Protein AF-0000000068499042 (afdb_homodimer)

Foldseek 3Di:
DPPPPDDDPPDDDLLNLLCLLVVLVVCCVVVVDCVSVVVSCVVLVVVCVVVVHDSVVSSVVSVVPNDD/DPPCPDDDPPDDDLLNLLCLLVVLVVCCVVVVDCVSVVVSCVVLVVVCVVVVHDSVVSSVVSVVPNDD

Radius of gyration: 14.51 Å; Cα contacts (8 Å, |Δi|>4): 147; chains: 2; bounding box: 32×39×34 Å

pLDDT: mean 86.99, std 14.41, range [35.25, 98.38]

Sequence (136 aa):
MELIEKVSINSLSKRDLLLIIKSLEYTNENTQISDFIDLRNNIVKELCFLTDTKEKDFLDYLEKNSTLMELIEKVSINSLSKRDLLLIIKSLEYTNENTQISDFIDLRNNIVKELCFLTDTKEKDFLDYLEKNSTL

Structure (mmCIF, N/CA/C/O backbone):
data_AF-0000000068499042-model_v1
#
loop_
_entity.id
_entity.type
_entity.pdbx_description
1 polymer 'Uncharacterized protein'
#
loop_
_atom_site.group_PDB
_atom_site.id
_atom_site.type_symbol
_atom_site.label_atom_id
_atom_site.label_alt_id
_atom_site.label_comp_id
_atom_site.label_asym_id
_atom_site.label_entity_id
_atom_site.label_seq_id
_atom_site.pdbx_PDB_ins_code
_atom_site.Cartn_x
_atom_site.Cartn_y
_atom_site.Cartn_z
_atom_site.occupancy
_atom_site.B_iso_or_equiv
_atom_site.auth_seq_id
_atom_site.auth_comp_id
_atom_site.auth_asym_id
_atom_site.auth_atom_id
_atom_site.pdbx_PDB_model_num
ATOM 1 N N . MET A 1 1 ? 5.621 21.641 10.812 1 35.25 1 MET A N 1
ATOM 2 C CA . MET A 1 1 ? 6.461 20.453 10.867 1 35.25 1 MET A CA 1
ATOM 3 C C . MET A 1 1 ? 6.5 19.75 9.516 1 35.25 1 MET A C 1
ATOM 5 O O . MET A 1 1 ? 5.453 19.469 8.914 1 35.25 1 MET A O 1
ATOM 9 N N . GLU A 1 2 ? 7.316 20.094 8.594 1 47.75 2 GLU A N 1
ATOM 10 C CA . GLU A 1 2 ? 7.383 19.75 7.18 1 47.75 2 GLU A CA 1
ATOM 11 C C . GLU A 1 2 ? 7.438 18.234 6.984 1 47.75 2 GLU A C 1
ATOM 13 O O . GLU A 1 2 ? 8.453 17.609 7.281 1 47.75 2 GLU A O 1
ATOM 18 N N . LEU A 1 3 ? 6.453 17.484 7.438 1 57.22 3 LEU A N 1
ATOM 19 C CA . LEU A 1 3 ? 6.535 16.031 7.582 1 57.22 3 LEU A CA 1
ATOM 20 C C . LEU A 1 3 ? 7.027 15.383 6.293 1 57.22 3 LEU A C 1
ATOM 22 O O . LEU A 1 3 ? 8.211 15.07 6.164 1 57.22 3 LEU A O 1
ATOM 26 N N . ILE A 1 4 ? 6.84 14.055 6.113 1 57.84 4 ILE A N 1
ATOM 27 C CA . ILE A 1 4 ? 7.465 13.156 5.148 1 57.84 4 ILE A CA 1
ATOM 28 C C . ILE A 1 4 ? 6.945 13.453 3.746 1 57.84 4 ILE A C 1
ATOM 30 O O . ILE A 1 4 ? 5.734 13.43 3.506 1 57.84 4 ILE A O 1
ATOM 34 N N . GLU A 1 5 ? 7.574 14.375 3.082 1 60.41 5 GLU A N 1
ATOM 35 C CA . GLU A 1 5 ? 7.207 14.586 1.686 1 60.41 5 GLU A CA 1
ATOM 36 C C . GLU A 1 5 ? 7.059 13.258 0.946 1 60.41 5 GLU A C 1
ATOM 38 O O . GLU A 1 5 ? 6.094 13.062 0.205 1 60.41 5 GLU A O 1
ATOM 43 N N . LYS A 1 6 ? 8.117 12.531 1.155 1 65.12 6 LYS A N 1
ATOM 44 C CA . LYS A 1 6 ? 8.094 11.195 0.567 1 65.12 6 LYS A CA 1
ATOM 45 C C . LYS A 1 6 ? 8.266 10.117 1.638 1 65.12 6 LYS A C 1
ATOM 47 O O . LYS A 1 6 ? 9.07 10.273 2.561 1 65.12 6 LYS A O 1
ATOM 52 N N . VAL A 1 7 ? 7.234 9.344 1.508 1 67.94 7 VAL A N 1
ATOM 53 C CA . VAL A 1 7 ? 7.281 8.25 2.479 1 67.94 7 VAL A CA 1
ATOM 54 C C . VAL A 1 7 ? 7.676 6.953 1.779 1 67.94 7 VAL A C 1
ATOM 56 O O . VAL A 1 7 ? 7.309 6.723 0.625 1 67.94 7 VAL A O 1
ATOM 59 N N . SER A 1 8 ? 8.539 6.359 2.396 1 68.19 8 SER A N 1
ATOM 60 C CA . SER A 1 8 ? 8.859 5.008 1.946 1 68.19 8 SER A CA 1
ATOM 61 C C . SER A 1 8 ? 8.312 3.965 2.914 1 68.19 8 SER A C 1
ATOM 63 O O . SER A 1 8 ? 8.484 4.086 4.129 1 68.19 8 SER A O 1
ATOM 65 N N . ILE A 1 9 ? 7.445 3.215 2.361 1 70.56 9 ILE A N 1
ATOM 66 C CA . ILE A 1 9 ? 7.098 2.016 3.117 1 70.56 9 ILE A CA 1
ATOM 67 C C . ILE A 1 9 ? 8.141 0.93 2.873 1 70.56 9 ILE A C 1
ATOM 69 O O . ILE A 1 9 ? 8.258 0.412 1.76 1 70.56 9 ILE A O 1
ATOM 73 N N . ASN A 1 10 ? 9.016 0.808 3.832 1 67.31 10 ASN A N 1
ATOM 74 C CA . ASN A 1 10 ? 10.156 -0.089 3.666 1 67.31 10 ASN A CA 1
ATOM 75 C C . ASN A 1 10 ? 9.891 -1.453 4.297 1 67.31 10 ASN A C 1
ATOM 77 O O . ASN A 1 10 ? 9.031 -1.583 5.168 1 67.31 10 ASN A O 1
ATOM 81 N N . SER A 1 11 ? 10.586 -2.346 3.602 1 73.69 11 SER A N 1
ATOM 82 C CA . SER A 1 11 ? 10.688 -3.701 4.133 1 73.69 11 SER A CA 1
ATOM 83 C C . SER A 1 11 ? 9.328 -4.402 4.113 1 73.69 11 SER A C 1
ATOM 85 O O . SER A 1 11 ? 8.953 -5.059 5.086 1 73.69 11 SER A O 1
ATOM 87 N N . LEU A 1 12 ? 8.609 -4.039 3.076 1 83.38 12 LEU A N 1
ATOM 88 C CA . LEU A 1 12 ? 7.371 -4.793 2.91 1 83.38 12 LEU A CA 1
ATOM 89 C C . LEU A 1 12 ? 7.664 -6.23 2.488 1 83.38 12 LEU A C 1
ATOM 91 O O . LEU A 1 12 ? 8.469 -6.465 1.583 1 83.38 12 LEU A O 1
ATOM 95 N N . SER A 1 13 ? 7.016 -7.121 3.211 1 85.5 13 SER A N 1
ATOM 96 C CA . SER A 1 13 ? 7.062 -8.5 2.74 1 85.5 13 SER A CA 1
ATOM 97 C C . SER A 1 13 ? 6.242 -8.68 1.468 1 85.5 13 SER A C 1
ATOM 99 O O . SER A 1 13 ? 5.473 -7.793 1.089 1 85.5 13 SER A O 1
ATOM 101 N N . LYS A 1 14 ? 6.41 -9.82 0.804 1 87.56 14 LYS A N 1
ATOM 102 C CA . LYS A 1 14 ? 5.613 -10.148 -0.374 1 87.56 14 LYS A CA 1
ATOM 103 C C . LYS A 1 14 ? 4.125 -10.18 -0.038 1 87.56 14 LYS A C 1
ATOM 105 O O . LYS A 1 14 ? 3.293 -9.742 -0.833 1 87.56 14 LYS A O 1
ATOM 110 N N . ARG A 1 15 ? 3.83 -10.641 1.104 1 90.94 15 ARG A N 1
ATOM 111 C CA . ARG A 1 15 ? 2.447 -10.695 1.566 1 90.94 15 ARG A CA 1
ATOM 112 C C . ARG A 1 15 ? 1.877 -9.297 1.765 1 90.94 15 ARG A C 1
ATOM 114 O O . ARG A 1 15 ? 0.75 -9.016 1.35 1 90.94 15 ARG A O 1
ATOM 121 N N . ASP A 1 16 ? 2.66 -8.523 2.395 1 92.81 16 ASP A N 1
ATOM 122 C CA . ASP A 1 16 ? 2.219 -7.148 2.617 1 92.81 16 ASP A CA 1
ATOM 123 C C . ASP A 1 16 ? 1.942 -6.441 1.292 1 92.81 16 ASP A C 1
ATOM 125 O O . ASP A 1 16 ? 0.942 -5.734 1.158 1 92.81 16 ASP A O 1
ATOM 129 N N . LEU A 1 17 ? 2.84 -6.621 0.345 1 92.69 17 LEU A N 1
ATOM 130 C CA . LEU A 1 17 ? 2.68 -6.008 -0.969 1 92.69 17 LEU A CA 1
ATOM 131 C C . LEU A 1 17 ? 1.41 -6.508 -1.65 1 92.69 17 LEU A C 1
ATOM 133 O O . LEU A 1 17 ? 0.652 -5.715 -2.219 1 92.69 17 LEU A O 1
ATOM 137 N N . LEU A 1 18 ? 1.175 -7.773 -1.574 1 94.19 18 LEU A N 1
ATOM 138 C CA . LEU A 1 18 ? -0.031 -8.359 -2.15 1 94.19 18 LEU A CA 1
ATOM 139 C C . LEU A 1 18 ? -1.281 -7.766 -1.509 1 94.19 18 LEU A C 1
ATOM 141 O O . LEU A 1 18 ? -2.25 -7.449 -2.203 1 94.19 18 LEU A O 1
ATOM 145 N N . LEU A 1 19 ? -1.274 -7.57 -0.244 1 96.5 19 LEU A N 1
ATOM 146 C CA . LEU A 1 19 ? -2.414 -7.008 0.473 1 96.5 19 LEU A CA 1
ATOM 147 C C . LEU A 1 19 ? -2.697 -5.582 0.011 1 96.5 19 LEU A C 1
ATOM 149 O O . LEU A 1 19 ? -3.855 -5.203 -0.168 1 96.5 19 LEU A O 1
ATOM 153 N N . ILE A 1 20 ? -1.63 -4.805 -0.156 1 96.25 20 ILE A N 1
ATOM 154 C CA . ILE A 1 20 ? -1.792 -3.432 -0.619 1 96.25 20 ILE A CA 1
ATOM 155 C C . ILE A 1 20 ? -2.424 -3.428 -2.01 1 96.25 20 ILE A C 1
ATOM 157 O O . ILE A 1 20 ? -3.42 -2.738 -2.244 1 96.25 20 ILE A O 1
ATOM 161 N N . ILE A 1 21 ? -1.923 -4.258 -2.879 1 96.5 21 ILE A N 1
ATOM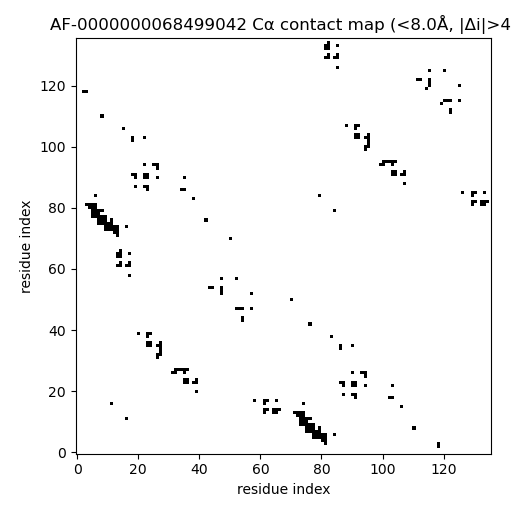 162 C CA . ILE A 1 21 ? -2.395 -4.305 -4.258 1 96.5 21 ILE A CA 1
ATOM 163 C C . ILE A 1 21 ? -3.854 -4.75 -4.293 1 96.5 21 ILE A C 1
ATOM 165 O O . ILE A 1 21 ? -4.688 -4.125 -4.949 1 96.5 21 ILE A O 1
ATOM 169 N N . LYS A 1 22 ? -4.16 -5.734 -3.568 1 97.44 22 LYS A N 1
ATOM 170 C CA . LYS A 1 22 ? -5.52 -6.262 -3.525 1 97.44 22 LYS A CA 1
ATOM 171 C C . LYS A 1 22 ? -6.48 -5.254 -2.9 1 97.44 22 LYS A C 1
ATOM 173 O O . LYS A 1 22 ? -7.629 -5.133 -3.332 1 97.44 22 LYS A O 1
ATOM 178 N N . SER A 1 23 ? -6.031 -4.641 -1.904 1 98.31 23 SER A N 1
ATOM 179 C CA . SER A 1 23 ? -6.879 -3.656 -1.24 1 98.31 23 SER A CA 1
ATOM 180 C C . SER A 1 23 ? -7.223 -2.5 -2.176 1 98.31 23 SER A C 1
ATOM 182 O O . SER A 1 23 ? -8.367 -2.053 -2.223 1 98.31 23 SER A O 1
ATOM 184 N N . LEU A 1 24 ? -6.215 -2 -2.883 1 97.94 24 LEU A N 1
ATOM 185 C CA . LEU A 1 24 ? -6.422 -0.907 -3.826 1 97.94 24 LEU A CA 1
ATOM 186 C C . LEU A 1 24 ? -7.391 -1.32 -4.93 1 97.94 24 LEU A C 1
ATOM 188 O O . LEU A 1 24 ? -8.281 -0.553 -5.297 1 97.94 24 LEU A O 1
ATOM 192 N N . GLU A 1 25 ? -7.238 -2.49 -5.414 1 97.88 25 GLU A N 1
ATOM 193 C CA . GLU A 1 25 ? -8.125 -3.025 -6.438 1 97.88 25 GLU A CA 1
ATOM 194 C C . GLU A 1 25 ? -9.555 -3.156 -5.914 1 97.88 25 GLU A C 1
ATOM 196 O O . GLU A 1 25 ? -10.5 -2.705 -6.559 1 97.88 25 GLU A O 1
ATOM 201 N N . TYR A 1 26 ? -9.68 -3.783 -4.805 1 98.06 26 TYR A N 1
ATOM 202 C CA . TYR A 1 26 ? -10.977 -4.008 -4.18 1 98.06 26 TYR A CA 1
ATOM 203 C C . TYR A 1 26 ? -11.703 -2.688 -3.943 1 98.06 26 TYR A C 1
ATOM 205 O O . TYR A 1 26 ? -12.891 -2.564 -4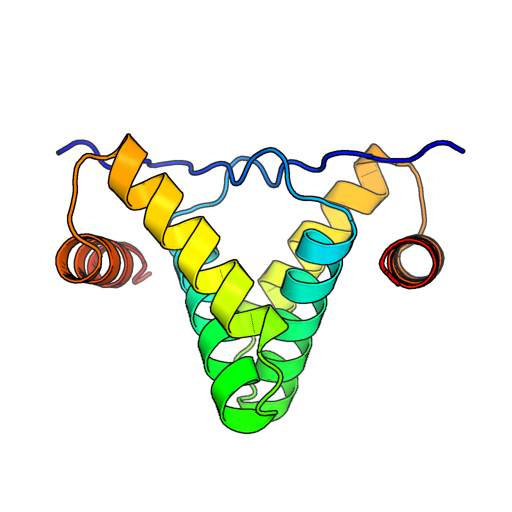.234 1 98.06 26 TYR A O 1
ATOM 213 N N . THR A 1 27 ? -11.031 -1.748 -3.373 1 98.38 27 THR A N 1
ATOM 214 C CA . THR A 1 27 ? -11.625 -0.45 -3.07 1 98.38 27 THR A CA 1
ATOM 215 C C . THR A 1 27 ? -12.086 0.244 -4.348 1 98.38 27 THR A C 1
ATOM 217 O O . THR A 1 27 ? -13.172 0.833 -4.387 1 98.38 27 THR A O 1
ATOM 220 N N . ASN A 1 28 ? -11.211 0.187 -5.359 1 98.25 28 ASN A N 1
ATOM 221 C CA . ASN A 1 28 ? -11.633 0.751 -6.641 1 98.25 28 ASN A CA 1
ATOM 222 C C . ASN A 1 28 ? -12.922 0.108 -7.141 1 98.25 28 ASN A C 1
ATOM 224 O O . ASN A 1 28 ? -13.844 0.806 -7.566 1 98.25 28 ASN A O 1
ATOM 228 N N . GLU A 1 29 ? -12.992 -1.127 -7.113 1 97.56 29 GLU A N 1
ATOM 229 C CA . GLU A 1 29 ? -14.133 -1.867 -7.645 1 97.56 29 GLU A CA 1
ATOM 230 C C . GLU A 1 29 ? -15.414 -1.517 -6.898 1 97.56 29 GLU A C 1
ATOM 232 O O . GLU A 1 29 ? -16.5 -1.505 -7.484 1 97.56 29 GLU A O 1
ATOM 237 N N . ASN A 1 30 ? -15.242 -1.277 -5.691 1 97.25 30 ASN A N 1
ATOM 238 C CA . ASN A 1 30 ? -16.438 -1.096 -4.863 1 97.25 30 ASN A CA 1
ATOM 239 C C . ASN A 1 30 ? -16.797 0.379 -4.73 1 97.25 30 ASN A C 1
ATOM 241 O O . ASN A 1 30 ? -17.969 0.713 -4.48 1 97.25 30 ASN A O 1
ATOM 245 N N . THR A 1 31 ? -15.828 1.28 -4.902 1 97.06 31 THR A N 1
ATOM 246 C CA . THR A 1 31 ? -16.125 2.699 -4.719 1 97.06 31 THR A CA 1
ATOM 247 C C . THR A 1 31 ? -16.125 3.426 -6.059 1 97.06 31 THR A C 1
ATOM 249 O O . THR A 1 31 ? -16.641 4.543 -6.164 1 97.06 31 THR A O 1
ATOM 252 N N . GLN A 1 32 ? -15.516 2.836 -7.02 1 96.19 32 GLN A N 1
ATOM 253 C CA . GLN A 1 32 ? -15.391 3.393 -8.359 1 96.19 32 GLN A CA 1
ATOM 254 C C . GLN A 1 32 ? -14.586 4.691 -8.344 1 96.19 32 GLN A C 1
ATOM 256 O O . GLN A 1 32 ? -14.82 5.582 -9.164 1 96.19 32 GLN A O 1
ATOM 261 N N . ILE A 1 33 ? -13.75 4.93 -7.383 1 96.31 33 ILE A N 1
ATOM 262 C CA . ILE A 1 33 ? -12.805 6.039 -7.32 1 96.31 33 ILE A CA 1
ATOM 263 C C . ILE A 1 33 ? -11.5 5.641 -8.016 1 96.31 33 ILE A C 1
ATOM 265 O O . ILE A 1 33 ? -10.797 4.734 -7.559 1 96.31 33 ILE A O 1
ATOM 269 N N . SER A 1 34 ? -11.164 6.336 -9.031 1 96.88 34 SER A N 1
ATOM 270 C CA . SER A 1 34 ? -10.109 5.926 -9.953 1 96.88 34 SER A CA 1
ATOM 271 C C . SER A 1 34 ? -8.727 6.074 -9.32 1 96.88 34 SER A C 1
ATOM 273 O O . SER A 1 34 ? -7.773 5.414 -9.734 1 96.88 34 SER A O 1
ATOM 275 N N . ASP A 1 35 ? -8.609 6.953 -8.305 1 96.25 35 ASP A N 1
ATOM 276 C CA . ASP A 1 35 ? -7.312 7.176 -7.668 1 96.25 35 ASP A CA 1
ATOM 277 C C . ASP A 1 35 ? -6.723 5.867 -7.145 1 96.25 35 ASP A C 1
ATOM 279 O O . ASP A 1 35 ? -5.504 5.68 -7.152 1 96.25 35 ASP A O 1
ATOM 283 N N . PHE A 1 36 ? -7.523 5 -6.715 1 97.38 36 PHE A N 1
ATOM 284 C CA . PHE A 1 36 ? -7.051 3.74 -6.152 1 97.38 36 PHE A CA 1
ATOM 285 C C . PHE A 1 36 ? -6.441 2.855 -7.23 1 97.38 36 PHE A C 1
ATOM 287 O O . PHE A 1 36 ? -5.332 2.34 -7.07 1 97.38 36 PHE A O 1
ATOM 294 N N . ILE A 1 37 ? -7.141 2.688 -8.359 1 97.88 37 ILE A N 1
ATOM 295 C CA . ILE A 1 37 ? -6.648 1.812 -9.414 1 97.88 37 ILE A CA 1
ATOM 296 C C . ILE A 1 37 ? -5.434 2.449 -10.086 1 97.88 37 ILE A C 1
ATOM 298 O O . ILE A 1 37 ? -4.508 1.748 -10.5 1 97.88 37 ILE A O 1
ATOM 302 N N . ASP A 1 38 ? -5.449 3.74 -10.18 1 97.25 38 ASP A N 1
ATOM 303 C CA . ASP A 1 38 ? -4.289 4.43 -10.742 1 97.25 38 ASP A CA 1
ATOM 304 C C . ASP A 1 38 ? -3.039 4.172 -9.906 1 97.25 38 ASP A C 1
ATOM 306 O O . ASP A 1 38 ? -1.973 3.875 -10.445 1 97.25 38 ASP A O 1
ATOM 310 N N . LEU A 1 39 ? -3.178 4.336 -8.617 1 95.12 39 LEU A N 1
ATOM 311 C CA . LEU A 1 39 ? -2.045 4.07 -7.734 1 95.12 39 LEU A CA 1
ATOM 312 C C . LEU A 1 39 ? -1.607 2.613 -7.832 1 95.12 39 LEU A C 1
ATOM 314 O O . LEU A 1 39 ? -0.413 2.324 -7.938 1 95.12 39 LEU A O 1
ATOM 318 N N . ARG A 1 40 ? -2.562 1.728 -7.762 1 95.81 40 ARG A N 1
ATOM 319 C CA . ARG A 1 40 ? -2.258 0.308 -7.91 1 95.81 40 ARG A CA 1
ATOM 320 C C . ARG A 1 40 ? -1.443 0.051 -9.172 1 95.81 40 ARG A C 1
ATOM 322 O O . ARG A 1 40 ? -0.412 -0.623 -9.125 1 95.81 40 ARG A O 1
ATOM 329 N N . ASN A 1 41 ? -1.932 0.541 -10.312 1 96.25 41 ASN A N 1
ATOM 330 C CA . ASN A 1 41 ? -1.28 0.324 -11.594 1 96.25 41 ASN A CA 1
ATOM 331 C C . ASN A 1 41 ? 0.126 0.916 -11.617 1 96.25 41 ASN A C 1
ATOM 333 O O . ASN A 1 41 ? 1.04 0.332 -12.203 1 96.25 41 ASN A O 1
ATOM 337 N N . ASN A 1 42 ? 0.276 2.062 -10.977 1 94 42 ASN A N 1
ATOM 338 C CA . ASN A 1 42 ? 1.592 2.688 -10.891 1 94 42 ASN A CA 1
ATOM 339 C C . ASN A 1 42 ? 2.57 1.826 -10.094 1 94 42 ASN A C 1
ATOM 341 O O . ASN A 1 42 ? 3.719 1.645 -10.508 1 94 42 ASN A O 1
ATOM 345 N N . ILE A 1 43 ? 2.156 1.295 -8.953 1 92.81 43 ILE A N 1
ATOM 346 C CA . ILE A 1 43 ? 2.99 0.447 -8.109 1 92.81 43 ILE A CA 1
ATOM 347 C C . ILE A 1 43 ? 3.389 -0.812 -8.875 1 92.81 43 ILE A C 1
ATOM 349 O O . ILE A 1 43 ? 4.57 -1.165 -8.93 1 92.81 43 ILE A O 1
ATOM 353 N N . VAL A 1 44 ? 2.49 -1.474 -9.516 1 93.62 44 VAL A N 1
ATOM 354 C CA . VAL A 1 44 ? 2.725 -2.73 -10.219 1 93.62 44 VAL A CA 1
ATOM 355 C C . VAL A 1 44 ? 3.643 -2.492 -11.414 1 93.62 44 VAL A C 1
ATOM 357 O O . VAL A 1 44 ? 4.562 -3.275 -11.664 1 93.62 44 VAL A O 1
ATOM 360 N N . LYS A 1 45 ? 3.32 -1.407 -12.094 1 93.75 45 LYS A N 1
ATOM 361 C CA . LYS A 1 45 ? 4.148 -1.064 -13.242 1 93.75 45 LYS A CA 1
ATOM 362 C C . LYS A 1 45 ? 5.605 -0.875 -12.836 1 93.75 45 LYS A C 1
ATOM 364 O O . LYS A 1 45 ? 6.512 -1.384 -13.5 1 93.75 45 LYS A O 1
ATOM 369 N N . GLU A 1 46 ? 5.844 -0.113 -11.805 1 88.81 46 GLU A N 1
ATOM 370 C CA . GLU A 1 46 ? 7.195 0.136 -11.305 1 88.81 46 GLU A CA 1
ATOM 371 C C . GLU A 1 46 ? 7.879 -1.164 -10.891 1 88.81 46 GLU A C 1
ATOM 373 O O . GLU A 1 46 ? 9.039 -1.397 -11.234 1 88.81 46 GLU A O 1
ATOM 378 N N . LEU A 1 47 ? 7.219 -2.018 -10.18 1 87.69 47 LEU A N 1
ATOM 379 C CA . LEU A 1 47 ? 7.805 -3.258 -9.688 1 87.69 47 LEU A CA 1
ATOM 380 C C . LEU A 1 47 ? 8.078 -4.223 -10.836 1 87.69 47 LEU A C 1
ATOM 382 O O . LEU A 1 47 ? 9.094 -4.922 -10.836 1 87.69 47 LEU A O 1
ATOM 386 N N . CYS A 1 48 ? 7.152 -4.215 -11.734 1 91.31 48 CYS A N 1
ATOM 387 C CA . CYS A 1 48 ? 7.375 -5.031 -12.922 1 91.31 48 CYS A CA 1
ATOM 388 C C . CYS A 1 48 ? 8.602 -4.551 -13.688 1 91.31 48 CYS A C 1
ATOM 390 O O . CYS A 1 48 ? 9.359 -5.363 -14.227 1 91.31 48 CYS A O 1
ATOM 392 N N . PHE A 1 49 ? 8.75 -3.242 -13.742 1 90 49 PHE A N 1
ATOM 393 C CA . PHE A 1 49 ? 9.922 -2.668 -14.398 1 90 49 PHE A CA 1
ATOM 394 C C . PHE A 1 49 ? 11.203 -3.084 -13.68 1 90 49 PHE A C 1
ATOM 396 O O . PHE A 1 49 ? 12.164 -3.508 -14.312 1 90 49 PHE A O 1
ATOM 403 N N . LEU A 1 50 ? 11.234 -3.014 -12.367 1 84.5 50 LEU A N 1
ATOM 404 C CA . LEU A 1 50 ? 12.406 -3.322 -11.555 1 84.5 50 LEU A CA 1
ATOM 405 C C . LEU A 1 50 ? 12.75 -4.809 -11.633 1 84.5 50 LEU A C 1
ATOM 407 O O . LEU A 1 50 ? 13.914 -5.188 -11.523 1 84.5 50 LEU A O 1
ATOM 411 N N . THR A 1 51 ? 11.773 -5.637 -11.82 1 86.81 51 THR A N 1
ATOM 412 C CA . THR A 1 51 ? 11.984 -7.078 -11.797 1 86.81 51 THR A CA 1
ATOM 413 C C . THR A 1 51 ? 11.984 -7.652 -13.211 1 8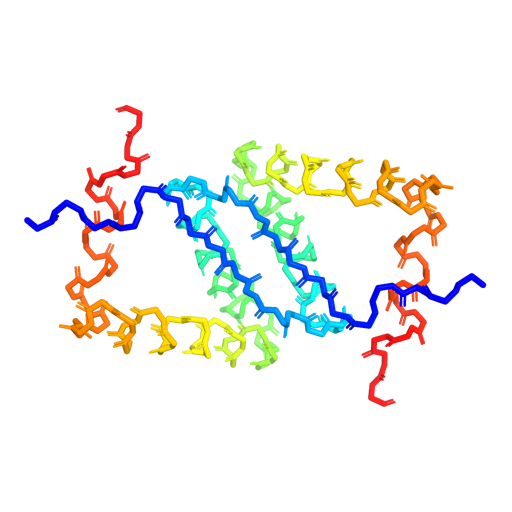6.81 51 THR A C 1
ATOM 415 O O . THR A 1 51 ? 12.141 -8.859 -13.398 1 86.81 51 THR A O 1
ATOM 418 N N . ASP A 1 52 ? 11.734 -6.711 -14.133 1 90.44 52 ASP A N 1
ATOM 419 C CA . ASP A 1 52 ? 11.68 -7.105 -15.539 1 90.44 52 ASP A CA 1
ATOM 420 C C . ASP A 1 52 ? 10.68 -8.242 -15.75 1 90.44 52 ASP A C 1
ATOM 422 O O . ASP A 1 52 ? 11.023 -9.289 -16.297 1 90.44 52 ASP A O 1
ATOM 426 N N . THR A 1 53 ? 9.469 -8.086 -15.312 1 91.88 53 THR A N 1
ATOM 427 C CA . THR A 1 53 ? 8.375 -9.047 -15.406 1 91.88 53 THR A CA 1
ATOM 428 C C . THR A 1 53 ? 7.117 -8.391 -15.969 1 91.88 53 THR A C 1
ATOM 430 O O . THR A 1 53 ? 7.012 -7.16 -15.992 1 91.88 53 THR A O 1
ATOM 433 N N . LYS A 1 54 ? 6.324 -9.211 -16.484 1 94.12 54 LYS A N 1
ATOM 434 C CA . LYS A 1 54 ? 5 -8.719 -16.844 1 94.12 54 LYS A CA 1
ATOM 435 C C . LYS A 1 54 ? 4.051 -8.758 -15.656 1 94.12 54 LYS A C 1
ATOM 437 O O . LYS A 1 54 ? 4.258 -9.523 -14.711 1 94.12 54 LYS A O 1
ATOM 442 N N . GLU A 1 55 ? 2.977 -7.965 -15.688 1 94.88 55 GLU A N 1
ATOM 443 C CA . GLU A 1 55 ? 2.062 -7.809 -14.562 1 94.88 55 GLU A CA 1
ATOM 444 C C . GLU A 1 55 ? 1.487 -9.156 -14.125 1 94.88 55 GLU A C 1
ATOM 446 O O . GLU A 1 55 ? 1.536 -9.508 -12.945 1 94.88 55 GLU A O 1
ATOM 451 N N . LYS A 1 56 ? 0.946 -9.922 -15.055 1 94.94 56 LYS A N 1
ATOM 452 C CA . LYS A 1 56 ? 0.324 -11.195 -14.719 1 94.94 56 LYS A CA 1
ATOM 453 C C . LYS A 1 56 ? 1.311 -12.125 -14.008 1 94.94 56 LYS A C 1
ATOM 455 O O . LYS A 1 56 ? 0.972 -12.742 -13 1 94.94 56 LYS A O 1
ATOM 460 N N . ASP A 1 57 ? 2.471 -12.25 -14.492 1 93.38 57 ASP A N 1
ATOM 461 C CA . ASP A 1 57 ? 3.496 -13.109 -13.898 1 93.38 57 ASP A CA 1
ATOM 462 C C . ASP A 1 57 ? 3.883 -12.609 -12.5 1 93.38 57 ASP A C 1
ATOM 464 O O . ASP A 1 57 ? 4.078 -13.414 -11.586 1 93.38 57 ASP A O 1
ATOM 468 N N . PHE A 1 58 ? 4.051 -11.383 -12.406 1 92 58 PHE A N 1
ATOM 469 C CA . PHE A 1 58 ? 4.43 -10.781 -11.133 1 92 58 PHE A CA 1
ATOM 470 C C . PHE A 1 58 ? 3.369 -11.047 -10.07 1 92 58 PHE A C 1
ATOM 472 O O . PHE A 1 58 ? 3.689 -11.469 -8.953 1 92 58 PHE A O 1
ATOM 479 N N . LEU A 1 59 ? 2.119 -10.82 -10.391 1 93 59 LEU A N 1
ATOM 480 C CA . LEU A 1 59 ? 1.027 -11.016 -9.438 1 93 59 LEU A CA 1
ATOM 481 C C . LEU A 1 59 ? 0.889 -12.492 -9.07 1 93 59 LEU A C 1
ATOM 483 O O . LEU A 1 59 ? 0.613 -12.82 -7.914 1 93 59 LEU A O 1
ATOM 487 N N . ASP A 1 60 ? 1.071 -13.328 -10.023 1 92.44 60 ASP A N 1
ATOM 488 C CA . ASP A 1 60 ? 1.057 -14.758 -9.734 1 92.44 60 ASP A CA 1
ATOM 489 C C . ASP A 1 60 ? 2.158 -15.133 -8.742 1 92.44 60 ASP A C 1
ATOM 491 O O . ASP A 1 60 ? 1.933 -15.93 -7.828 1 92.44 60 ASP A O 1
ATOM 495 N N . TYR A 1 61 ? 3.289 -14.609 -9.039 1 89.44 61 TYR A N 1
ATOM 496 C CA . TYR A 1 61 ? 4.426 -14.836 -8.148 1 89.44 61 TYR A CA 1
ATOM 497 C C . TYR A 1 61 ? 4.105 -14.391 -6.73 1 89.44 61 TYR A C 1
ATOM 499 O O . TYR A 1 61 ? 4.375 -15.117 -5.77 1 89.44 61 TYR 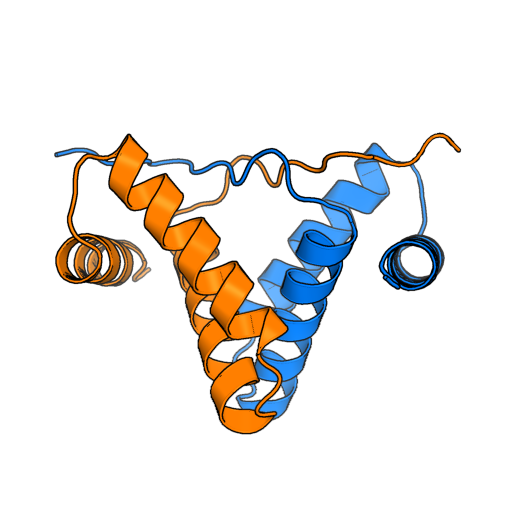A O 1
ATOM 507 N N . LEU A 1 62 ? 3.594 -13.188 -6.566 1 89.44 62 LEU A N 1
ATOM 508 C CA . LEU A 1 62 ? 3.236 -12.68 -5.246 1 89.44 62 LEU A CA 1
ATOM 509 C C . LEU A 1 62 ? 2.227 -13.594 -4.566 1 89.44 62 LEU A C 1
ATOM 511 O O . LEU A 1 62 ? 2.361 -13.898 -3.379 1 89.44 62 LEU A O 1
ATOM 515 N N . GLU A 1 63 ? 1.265 -13.992 -5.281 1 92.38 63 GLU A N 1
ATOM 516 C CA . GLU A 1 63 ? 0.211 -14.844 -4.734 1 92.38 63 GLU A CA 1
ATOM 517 C C . GLU A 1 63 ? 0.766 -16.188 -4.277 1 92.38 63 GLU A C 1
ATOM 519 O O . GLU A 1 63 ? 0.385 -16.703 -3.223 1 92.38 63 GLU A O 1
ATOM 524 N N . LYS A 1 64 ? 1.662 -16.656 -5.008 1 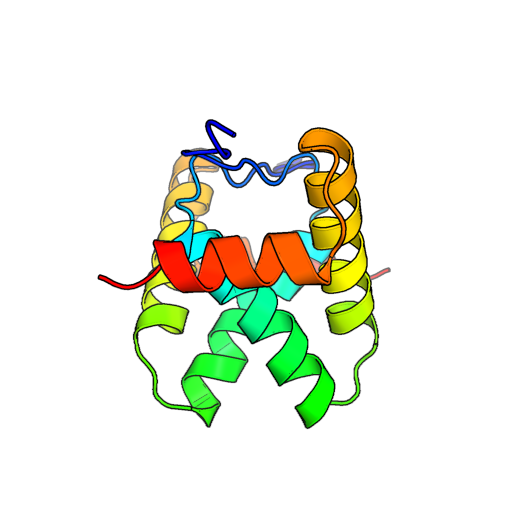91.06 64 LYS A N 1
ATOM 525 C CA . LYS A 1 64 ? 2.232 -17.953 -4.703 1 91.06 64 LYS A CA 1
ATOM 526 C C . LYS A 1 64 ? 3.195 -17.875 -3.521 1 91.06 64 LYS A C 1
ATOM 528 O O . LYS A 1 64 ? 3.381 -18.859 -2.797 1 91.06 64 LYS A O 1
ATOM 533 N N . ASN A 1 65 ? 3.715 -16.781 -3.416 1 86.62 65 ASN A N 1
ATOM 534 C CA . ASN A 1 65 ? 4.738 -16.641 -2.387 1 86.62 65 ASN A CA 1
ATOM 535 C C . ASN A 1 65 ? 4.23 -15.852 -1.186 1 86.62 65 ASN A C 1
ATOM 537 O O . ASN A 1 65 ? 5.02 -15.406 -0.354 1 86.62 65 ASN A O 1
ATOM 541 N N . SER A 1 66 ? 2.977 -15.43 -1.186 1 84.31 66 SER A N 1
ATOM 542 C CA . SER A 1 66 ? 2.408 -14.688 -0.069 1 84.31 66 SER A CA 1
ATOM 543 C C . SER A 1 66 ? 1.64 -15.602 0.875 1 84.31 66 SER A C 1
ATOM 545 O O . SER A 1 66 ? 1.101 -15.148 1.888 1 84.31 66 SER A O 1
ATOM 547 N N . THR A 1 67 ? 1.354 -16.812 0.384 1 64.5 67 THR A N 1
ATOM 548 C CA . THR A 1 67 ? 0.693 -17.719 1.306 1 64.5 67 THR A CA 1
ATOM 549 C C . THR A 1 67 ? 1.512 -17.891 2.582 1 64.5 67 THR A C 1
ATOM 551 O O . THR A 1 67 ? 2.742 -17.828 2.549 1 64.5 67 THR A O 1
ATOM 554 N N . LEU A 1 68 ? 0.921 -17.875 3.777 1 45.31 68 LEU A N 1
ATOM 555 C CA . LEU A 1 68 ? 1.597 -18.375 4.969 1 45.31 68 LEU A CA 1
ATOM 556 C C . LEU A 1 68 ? 2.334 -19.688 4.664 1 45.31 68 LEU A C 1
ATOM 558 O O . LEU A 1 68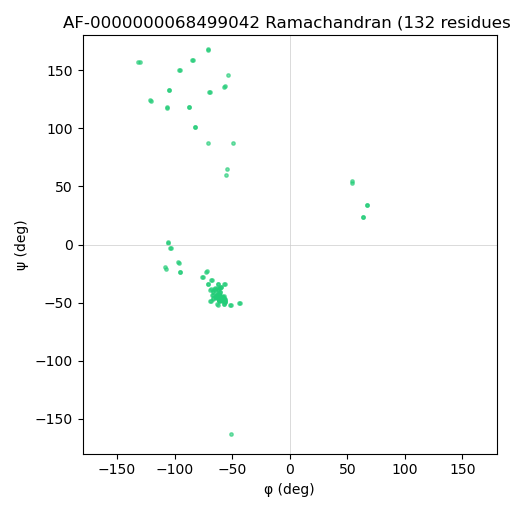 ? 1.877 -20.484 3.848 1 45.31 68 LEU A O 1
ATOM 562 N N . MET B 1 1 ? 14.391 -16.547 -10.203 1 36.12 1 MET B N 1
ATOM 563 C CA . MET B 1 1 ? 14.484 -15.086 -10.195 1 36.12 1 MET B CA 1
ATOM 564 C C . MET B 1 1 ? 14.336 -14.547 -8.773 1 36.12 1 MET B C 1
ATOM 566 O O . MET B 1 1 ? 13.438 -14.953 -8.039 1 36.12 1 MET B O 1
ATOM 570 N N . GLU B 1 2 ? 15.398 -14.352 -8.055 1 46.97 2 GLU B N 1
ATOM 571 C CA . GLU B 1 2 ? 15.469 -14.086 -6.621 1 46.97 2 GLU B CA 1
ATOM 572 C C . GLU B 1 2 ? 14.602 -12.891 -6.238 1 46.97 2 GLU B C 1
ATOM 574 O O . GLU B 1 2 ? 14.891 -11.758 -6.629 1 46.97 2 GLU B O 1
ATOM 579 N N . LEU B 1 3 ? 13.328 -12.992 -6.395 1 55.22 3 LEU B N 1
ATOM 580 C CA . LEU B 1 3 ? 12.297 -11.961 -6.312 1 55.22 3 LEU B CA 1
ATOM 581 C C . LEU B 1 3 ? 12.391 -11.211 -4.992 1 55.22 3 LEU B C 1
ATOM 583 O O . LEU B 1 3 ? 13 -11.688 -4.035 1 55.22 3 LEU B O 1
ATOM 587 N N . ILE B 1 4 ? 12.078 -9.93 -5.004 1 57.84 4 ILE B N 1
ATOM 588 C CA . ILE B 1 4 ? 12.25 -8.883 -4.004 1 57.84 4 ILE B CA 1
ATOM 589 C C . ILE B 1 4 ? 11.734 -9.367 -2.652 1 57.84 4 ILE B C 1
ATOM 591 O O . ILE B 1 4 ? 10.578 -9.789 -2.539 1 57.84 4 ILE B O 1
ATOM 595 N N . GLU B 1 5 ? 12.562 -10.016 -1.907 1 60.12 5 GLU B N 1
ATOM 596 C CA . GLU B 1 5 ? 12.172 -10.375 -0.55 1 60.12 5 GLU B CA 1
ATOM 597 C C . GLU B 1 5 ? 11.469 -9.211 0.148 1 60.12 5 GLU B C 1
ATOM 599 O O . GLU B 1 5 ? 10.43 -9.398 0.785 1 60.12 5 GLU B O 1
ATOM 604 N N . LYS B 1 6 ? 12.203 -8.109 0.026 1 65.06 6 LYS B N 1
ATOM 605 C CA . LYS B 1 6 ? 11.633 -6.891 0.583 1 65.06 6 LYS B CA 1
ATOM 606 C C . LYS B 1 6 ? 11.469 -5.82 -0.492 1 65.06 6 LYS B C 1
ATOM 608 O O . LYS B 1 6 ? 12.359 -5.629 -1.325 1 65.06 6 LYS B O 1
ATOM 613 N N . VAL B 1 7 ? 10.219 -5.496 -0.468 1 67 7 VAL B N 1
ATOM 614 C CA . VAL B 1 7 ? 9.914 -4.469 -1.459 1 67 7 VAL B CA 1
ATOM 615 C C . VAL B 1 7 ? 9.734 -3.119 -0.766 1 67 7 VAL B C 1
ATOM 617 O O . VAL B 1 7 ? 9.219 -3.053 0.352 1 67 7 VAL B O 1
ATOM 620 N N . SER B 1 8 ? 10.344 -2.229 -1.327 1 68.12 8 SER B N 1
ATOM 621 C CA . SER B 1 8 ? 10.094 -0.86 -0.882 1 68.12 8 SER B CA 1
ATOM 622 C C . SER B 1 8 ? 9.266 -0.088 -1.905 1 68.12 8 SER B C 1
ATOM 624 O O . SER B 1 8 ? 9.555 -0.131 -3.104 1 68.12 8 SER B O 1
ATOM 626 N N . ILE B 1 9 ? 8.148 0.3 -1.445 1 70.88 9 ILE B N 1
ATOM 627 C CA . ILE B 1 9 ? 7.438 1.29 -2.244 1 70.88 9 ILE B CA 1
ATOM 628 C C . ILE B 1 9 ? 7.984 2.684 -1.947 1 70.88 9 ILE B C 1
ATOM 630 O O . ILE B 1 9 ? 7.82 3.201 -0.839 1 70.88 9 ILE B O 1
ATOM 634 N N . ASN B 1 10 ? 8.812 3.127 -2.84 1 67.62 10 ASN B N 1
ATOM 635 C CA . ASN B 1 10 ? 9.523 4.383 -2.613 1 67.62 10 ASN B CA 1
ATOM 636 C C . ASN B 1 10 ? 8.805 5.559 -3.273 1 67.62 10 ASN B C 1
ATOM 638 O O . ASN B 1 10 ? 8.008 5.367 -4.188 1 67.62 10 ASN B O 1
ATOM 642 N N . SER B 1 11 ? 9.07 6.641 -2.545 1 73.94 11 SER B N 1
ATOM 643 C CA . SER B 1 11 ? 8.688 7.941 -3.086 1 73.94 11 SER B CA 1
ATOM 644 C C . SER B 1 11 ? 7.172 8.086 -3.158 1 73.94 11 SER B C 1
ATOM 646 O O . SER B 1 11 ? 6.637 8.562 -4.156 1 73.94 11 SER B O 1
ATOM 648 N N . LEU B 1 12 ? 6.555 7.461 -2.174 1 83.69 12 LEU B N 1
ATOM 649 C CA . LEU B 1 12 ? 5.117 7.695 -2.096 1 83.69 12 LEU B CA 1
ATOM 650 C C . LEU B 1 12 ? 4.824 9.133 -1.674 1 83.69 12 LEU B C 1
ATOM 652 O O . LEU B 1 12 ? 5.422 9.641 -0.723 1 83.69 12 LEU B O 1
ATOM 656 N N . SER B 1 13 ? 3.939 9.719 -2.441 1 85.56 13 SER B N 1
ATOM 657 C CA . SER B 1 13 ? 3.436 11.008 -1.985 1 85.56 13 SER B CA 1
ATOM 658 C C . SER B 1 13 ? 2.52 10.844 -0.777 1 85.56 13 SER B C 1
ATOM 660 O O . SER B 1 13 ? 2.117 9.734 -0.44 1 85.56 13 SER B O 1
ATOM 662 N N . LYS B 1 14 ? 2.191 11.961 -0.119 1 87.81 14 LYS B N 1
ATOM 663 C CA . LYS B 1 14 ? 1.246 11.945 0.994 1 87.81 14 LYS B CA 1
ATOM 664 C C . LYS B 1 14 ? -0.117 11.422 0.551 1 87.81 14 LYS B C 1
ATOM 666 O O . LYS B 1 14 ? -0.775 10.688 1.289 1 87.81 14 LYS B O 1
ATOM 671 N N . ARG B 1 15 ? -0.474 11.758 -0.614 1 91.06 15 ARG B N 1
ATOM 672 C CA . ARG B 1 15 ? -1.74 11.305 -1.175 1 91.06 15 ARG B CA 1
ATOM 673 C C . ARG B 1 15 ? -1.728 9.789 -1.392 1 91.06 15 ARG B C 1
ATOM 675 O O . ARG B 1 15 ? -2.693 9.102 -1.057 1 91.06 15 ARG B O 1
ATOM 682 N N . ASP B 1 16 ? -0.67 9.375 -1.958 1 93 16 ASP B N 1
ATOM 683 C CA . ASP B 1 16 ? -0.542 7.938 -2.186 1 93 16 ASP B CA 1
ATOM 684 C C . ASP B 1 16 ? -0.635 7.16 -0.874 1 93 16 ASP B C 1
ATOM 686 O O . ASP B 1 16 ? -1.307 6.129 -0.801 1 93 16 ASP B O 1
ATOM 690 N N . LEU B 1 17 ? 0.064 7.645 0.144 1 92.75 17 LEU B N 1
ATOM 691 C CA . LEU B 1 17 ? 0.049 7 1.452 1 92.75 17 LEU B CA 1
ATOM 692 C C . LEU B 1 17 ? -1.361 6.98 2.031 1 92.75 17 LEU B C 1
ATOM 694 O O . LEU B 1 17 ? -1.807 5.957 2.559 1 92.75 17 LEU B O 1
ATOM 698 N N . LEU B 1 18 ? -2.049 8.062 1.923 1 94.12 18 LEU B N 1
ATOM 699 C CA . LEU B 1 18 ? -3.424 8.148 2.402 1 94.12 18 LEU B CA 1
ATOM 700 C C . LEU B 1 18 ? -4.312 7.137 1.68 1 94.12 18 LEU B C 1
ATOM 702 O O . LEU B 1 18 ? -5.141 6.473 2.307 1 94.12 18 LEU B O 1
ATOM 706 N N . LEU B 1 19 ? -4.137 6.984 0.413 1 96.56 19 LEU B N 1
ATOM 707 C CA . LEU B 1 19 ? -4.93 6.047 -0.376 1 96.56 19 LEU B CA 1
ATOM 708 C C . LEU B 1 19 ? -4.691 4.613 0.083 1 96.56 19 LEU B C 1
ATOM 710 O O . LEU B 1 19 ? -5.633 3.824 0.184 1 96.56 19 LEU B O 1
ATOM 714 N N . ILE B 1 20 ? -3.424 4.285 0.335 1 96.25 20 ILE B N 1
ATOM 715 C CA . ILE B 1 20 ? -3.092 2.945 0.804 1 96.25 20 ILE B CA 1
ATOM 716 C C . ILE B 1 20 ? -3.775 2.686 2.145 1 96.25 20 ILE B C 1
ATOM 718 O O . ILE B 1 20 ? -4.453 1.668 2.316 1 96.25 20 ILE B O 1
ATOM 722 N N . ILE B 1 21 ? -3.68 3.627 3.037 1 96.56 21 ILE B N 1
ATOM 723 C CA . ILE B 1 21 ? -4.234 3.471 4.379 1 96.56 21 ILE B CA 1
ATOM 724 C C . ILE B 1 21 ? -5.754 3.338 4.297 1 96.56 21 ILE B C 1
ATOM 726 O O . ILE B 1 21 ? -6.336 2.434 4.898 1 96.56 21 ILE B O 1
ATOM 730 N N . LYS B 1 22 ? -6.355 4.148 3.543 1 97.44 22 LYS B N 1
ATOM 731 C CA . LYS B 1 22 ? -7.809 4.125 3.393 1 97.44 22 LYS B CA 1
ATOM 732 C C . LYS B 1 22 ? -8.273 2.84 2.711 1 97.44 22 LYS B C 1
ATOM 734 O O . LYS B 1 22 ? -9.312 2.287 3.059 1 97.44 22 LYS B O 1
ATOM 739 N N . SER B 1 23 ? -7.547 2.459 1.767 1 98.31 23 SER B N 1
ATOM 740 C CA . SER B 1 23 ? -7.914 1.239 1.055 1 98.31 23 SER B CA 1
ATOM 741 C C . SER B 1 23 ? -7.867 0.027 1.978 1 98.31 23 SER B C 1
ATOM 743 O O . SER B 1 23 ? -8.766 -0.817 1.947 1 98.31 23 SER B O 1
ATOM 745 N N . LEU B 1 24 ? -6.801 -0.068 2.762 1 97.94 24 LEU B N 1
ATOM 746 C CA . LEU B 1 24 ? -6.656 -1.174 3.703 1 97.94 24 LEU B CA 1
ATOM 747 C C . LEU B 1 24 ? -7.789 -1.169 4.727 1 97.94 24 LEU B C 1
ATOM 749 O O . LEU B 1 24 ? -8.352 -2.221 5.035 1 97.94 24 LEU B O 1
ATOM 753 N N . GLU B 1 25 ? -8.117 -0.038 5.211 1 97.94 25 GLU B N 1
ATOM 754 C CA . GLU B 1 25 ? 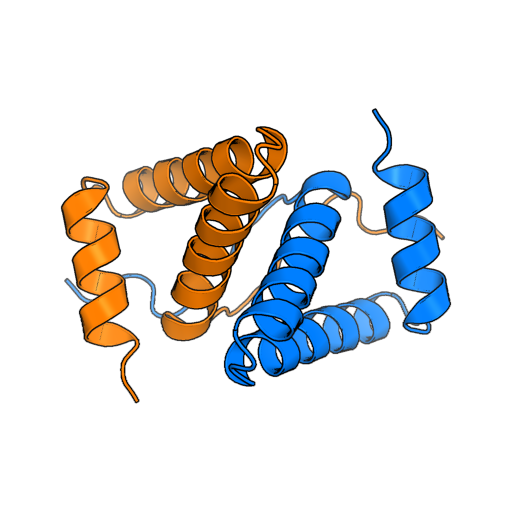-9.219 0.11 6.156 1 97.94 25 GLU B CA 1
ATOM 755 C C . GLU B 1 25 ? -10.547 -0.297 5.527 1 97.94 25 GLU B C 1
ATOM 757 O O . GLU B 1 25 ? -11.305 -1.084 6.109 1 97.94 25 GLU B O 1
ATOM 762 N N . TYR B 1 26 ? -10.82 0.257 4.402 1 98.12 26 TYR B N 1
ATOM 763 C CA . TYR B 1 26 ? -12.055 -0.016 3.686 1 98.12 26 TYR B CA 1
ATOM 764 C C . TYR B 1 26 ? -12.211 -1.508 3.414 1 98.12 26 TYR B C 1
ATOM 766 O O . TYR B 1 26 ? -13.289 -2.072 3.619 1 98.12 26 TYR B O 1
ATOM 774 N N . THR B 1 27 ? -11.203 -2.115 2.91 1 98.31 27 THR B N 1
ATOM 775 C CA . THR B 1 27 ? -11.25 -3.535 2.586 1 98.31 27 THR B CA 1
ATOM 776 C C . THR B 1 27 ? -11.508 -4.371 3.836 1 98.31 27 THR B C 1
ATOM 778 O O . THR B 1 27 ? -12.289 -5.324 3.803 1 98.31 27 THR B O 1
ATOM 781 N N . ASN B 1 28 ? -10.789 -4.008 4.906 1 98.31 28 ASN B N 1
ATOM 782 C CA . ASN B 1 28 ? -11.055 -4.703 6.16 1 98.31 28 ASN B CA 1
ATOM 783 C C . ASN B 1 28 ? -12.523 -4.594 6.555 1 98.31 28 ASN B C 1
ATOM 785 O O . ASN B 1 28 ? -13.148 -5.59 6.922 1 98.31 28 ASN B O 1
ATOM 789 N N . GLU B 1 29 ? -13.055 -3.477 6.5 1 97.56 29 GLU B N 1
ATOM 790 C CA . GLU B 1 29 ? -14.422 -3.225 6.938 1 97.56 29 GLU B CA 1
ATOM 791 C C . GLU B 1 29 ? -15.422 -4.016 6.102 1 97.56 29 GLU B C 1
ATOM 793 O O . GLU B 1 29 ? -16.469 -4.441 6.605 1 97.56 29 GLU B O 1
ATOM 798 N N . ASN B 1 30 ? -15.086 -4.16 4.918 1 97.25 30 ASN B N 1
ATOM 799 C CA . ASN B 1 30 ? -16.062 -4.762 4.004 1 97.25 30 ASN B CA 1
ATOM 800 C C . ASN B 1 30 ? -15.836 -6.266 3.863 1 97.25 30 ASN B C 1
ATOM 802 O O . ASN B 1 30 ? -16.766 -7.004 3.521 1 97.25 30 ASN B O 1
ATOM 806 N N . THR B 1 31 ? -14.617 -6.742 4.117 1 97.06 31 THR B N 1
ATOM 807 C CA . THR B 1 31 ? -14.336 -8.164 3.939 1 97.06 31 THR B CA 1
ATOM 808 C C . THR B 1 31 ? -14.18 -8.859 5.289 1 97.06 31 THR B C 1
ATOM 810 O O . THR B 1 31 ? -14.242 -10.086 5.371 1 97.06 31 THR B O 1
ATOM 813 N N . GLN B 1 32 ? -13.898 -8.109 6.273 1 96.31 32 GLN B N 1
ATOM 814 C CA . GLN B 1 32 ? -13.672 -8.586 7.633 1 96.31 32 GLN B CA 1
ATOM 815 C C . GLN B 1 32 ? -12.445 -9.484 7.699 1 96.31 32 GLN B C 1
ATOM 817 O O . GLN B 1 32 ? -12.383 -10.406 8.523 1 96.31 32 GLN B O 1
ATOM 822 N N . ILE B 1 33 ? -11.516 -9.383 6.812 1 96.38 33 ILE B N 1
ATOM 823 C CA . ILE B 1 33 ? -10.227 -10.055 6.844 1 96.38 33 ILE B CA 1
ATOM 824 C C . ILE B 1 33 ? -9.211 -9.211 7.617 1 96.38 33 ILE B C 1
ATOM 826 O O . ILE B 1 33 ? -8.875 -8.102 7.199 1 96.38 33 ILE B O 1
ATOM 830 N N . SER B 1 34 ? -8.711 -9.742 8.672 1 96.81 34 SER B N 1
ATOM 831 C CA . SER B 1 34 ? -7.953 -8.984 9.664 1 96.81 34 SER B CA 1
ATOM 832 C C . SER B 1 34 ? -6.578 -8.602 9.125 1 96.81 34 SER B C 1
ATOM 834 O O . SER B 1 34 ? -5.973 -7.633 9.586 1 96.81 34 SER B O 1
ATOM 836 N N . ASP B 1 35 ? -6.066 -9.336 8.133 1 96.19 35 ASP B N 1
ATOM 837 C CA . ASP B 1 35 ? -4.742 -9.055 7.59 1 96.19 35 ASP B CA 1
ATOM 838 C C . ASP B 1 35 ? -4.648 -7.613 7.086 1 96.19 35 ASP B C 1
ATOM 840 O O . ASP B 1 35 ? -3.592 -6.984 7.176 1 96.19 35 ASP B O 1
ATOM 844 N N . PHE B 1 36 ? -5.684 -7.102 6.574 1 97.38 36 PHE B N 1
ATOM 845 C CA . PHE B 1 36 ? -5.676 -5.75 6.027 1 97.38 36 PHE B CA 1
ATOM 846 C C . PHE B 1 36 ? -5.523 -4.719 7.137 1 97.38 36 PHE B C 1
ATOM 848 O O . PHE B 1 36 ? -4.684 -3.816 7.043 1 97.38 36 PHE B O 1
ATOM 855 N N . ILE B 1 37 ? -6.316 -4.84 8.211 1 97.88 37 ILE B N 1
ATOM 856 C CA . ILE B 1 37 ? -6.266 -3.859 9.281 1 97.88 37 ILE B CA 1
ATOM 857 C C . ILE B 1 37 ? -4.957 -4.004 10.055 1 97.88 37 ILE B C 1
ATOM 859 O O . ILE B 1 37 ? -4.395 -3.014 10.531 1 97.88 37 ILE B O 1
ATOM 863 N N . ASP B 1 38 ? -4.484 -5.207 10.18 1 97.25 38 ASP B N 1
ATOM 864 C CA . ASP B 1 38 ? -3.199 -5.422 10.828 1 97.25 38 ASP B CA 1
ATOM 865 C C . ASP B 1 38 ? -2.078 -4.703 10.086 1 97.25 38 ASP B C 1
ATOM 867 O O . ASP B 1 38 ? -1.242 -4.035 10.695 1 97.25 38 ASP B O 1
ATOM 871 N N . LEU B 1 39 ? -2.051 -4.891 8.789 1 95.19 39 LEU B N 1
ATOM 872 C CA . LEU B 1 39 ? -1.035 -4.211 7.992 1 95.19 39 LEU B CA 1
ATOM 873 C C . LEU B 1 39 ? -1.181 -2.697 8.109 1 95.19 39 LEU B C 1
ATOM 875 O O . LEU B 1 39 ? -0.191 -1.986 8.297 1 95.19 39 LEU B O 1
ATOM 879 N N . ARG B 1 40 ? -2.393 -2.236 7.949 1 95.81 40 ARG B N 1
ATOM 880 C CA . ARG B 1 40 ? -2.648 -0.807 8.102 1 95.81 40 ARG B CA 1
ATOM 881 C C . ARG B 1 40 ? -2.084 -0.285 9.422 1 95.81 40 ARG B C 1
ATOM 883 O O . ARG B 1 40 ? -1.38 0.726 9.438 1 95.81 40 ARG B O 1
ATOM 890 N N . ASN B 1 41 ? -2.436 -0.932 10.516 1 96.19 41 ASN B N 1
ATOM 891 C CA . ASN B 1 41 ? -2.008 -0.509 11.844 1 96.19 41 ASN B CA 1
ATOM 892 C C . ASN B 1 41 ? -0.488 -0.532 11.977 1 96.19 41 ASN B C 1
ATOM 894 O O . ASN B 1 41 ? 0.095 0.343 12.625 1 96.19 41 ASN B O 1
ATOM 898 N N . ASN B 1 42 ? 0.126 -1.523 11.359 1 94 42 ASN B N 1
ATOM 899 C CA . ASN B 1 42 ? 1.583 -1.605 11.375 1 94 42 ASN B CA 1
ATOM 900 C C . ASN B 1 42 ? 2.221 -0.428 10.648 1 94 42 ASN B C 1
ATOM 902 O O . ASN B 1 42 ? 3.184 0.165 11.141 1 94 42 ASN B O 1
ATOM 906 N N . ILE B 1 43 ? 1.729 -0.075 9.461 1 92.75 43 ILE B N 1
ATOM 907 C CA . ILE B 1 43 ? 2.244 1.035 8.672 1 92.75 43 ILE B CA 1
ATOM 908 C C . ILE B 1 43 ? 2.086 2.34 9.445 1 92.75 43 ILE B C 1
ATOM 910 O O . ILE B 1 43 ? 3.041 3.1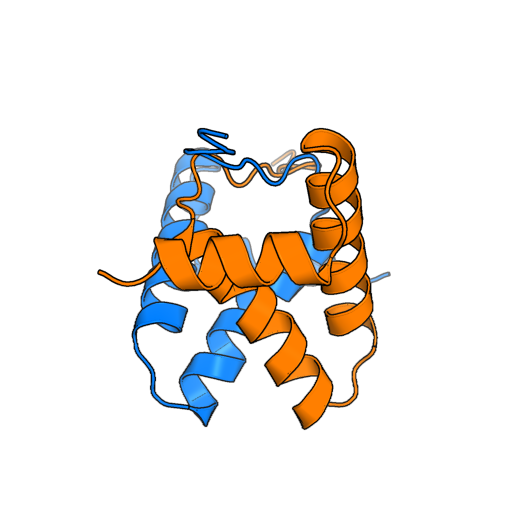09 9.586 1 92.75 43 ILE B O 1
ATOM 914 N N . VAL B 1 44 ? 0.958 2.598 10.023 1 93.62 44 VAL B N 1
ATOM 915 C CA . VAL B 1 44 ? 0.651 3.84 10.719 1 93.62 44 VAL B CA 1
ATOM 916 C C . VAL B 1 44 ? 1.5 3.943 11.984 1 93.62 44 VAL B C 1
ATOM 918 O O . VAL B 1 44 ? 2.037 5.008 12.297 1 93.62 44 VAL B O 1
ATOM 921 N N . LYS B 1 45 ? 1.556 2.807 12.656 1 93.62 45 LYS B N 1
ATOM 922 C CA . LYS B 1 45 ? 2.367 2.781 13.867 1 93.62 45 LYS B CA 1
ATOM 923 C C . LYS B 1 45 ? 3.814 3.158 13.57 1 93.62 45 LYS B C 1
ATOM 925 O O . LYS B 1 45 ? 4.414 3.961 14.289 1 93.62 45 LYS B O 1
ATOM 930 N N . GLU B 1 46 ? 4.395 2.561 12.57 1 88.75 46 GLU B N 1
ATOM 931 C CA . GLU B 1 46 ? 5.77 2.844 12.18 1 88.75 46 GLU B CA 1
ATOM 932 C C . GLU B 1 46 ? 5.945 4.312 11.797 1 88.75 46 GLU B C 1
ATOM 934 O O . GLU B 1 46 ? 6.906 4.961 12.219 1 88.75 46 GLU B O 1
ATOM 939 N N . LEU B 1 47 ? 5.066 4.863 11.023 1 87.75 47 LEU B N 1
ATOM 940 C CA . LEU B 1 47 ? 5.18 6.242 10.562 1 87.75 47 LEU B CA 1
ATOM 941 C C . LEU B 1 47 ? 4.984 7.223 11.719 1 87.75 47 LEU B C 1
ATOM 943 O O . LEU B 1 47 ? 5.66 8.25 11.781 1 87.75 47 LEU B O 1
ATOM 947 N N . CYS B 1 48 ? 4.066 6.84 12.547 1 91.5 48 CYS B N 1
ATOM 948 C CA . CYS B 1 48 ? 3.885 7.66 13.742 1 91.5 48 CYS B CA 1
ATOM 949 C C . CYS B 1 48 ? 5.145 7.668 14.594 1 91.5 48 CYS B C 1
ATOM 951 O O . CYS B 1 48 ? 5.5 8.695 15.172 1 91.5 48 CYS B O 1
ATOM 953 N N . PHE B 1 49 ? 5.77 6.512 14.672 1 90 49 PHE B N 1
ATOM 954 C CA . PHE B 1 49 ? 7.02 6.41 15.414 1 90 49 PHE B CA 1
ATOM 955 C C . PHE B 1 49 ? 8.094 7.289 14.789 1 90 49 PHE B C 1
ATOM 957 O O . PHE B 1 49 ? 8.781 8.031 15.492 1 90 49 PHE B O 1
ATOM 964 N N . LEU B 1 50 ? 8.234 7.262 13.484 1 84.44 50 LEU B N 1
ATOM 965 C CA . LEU B 1 50 ? 9.266 8 12.766 1 84.44 50 LEU B CA 1
ATOM 966 C C . LEU B 1 50 ? 9.008 9.508 12.852 1 84.44 50 LEU B C 1
ATOM 968 O O . LEU B 1 50 ? 9.953 10.297 12.828 1 84.44 50 LEU B O 1
ATOM 972 N N . THR B 1 51 ? 7.781 9.898 12.945 1 87.06 51 THR B N 1
ATOM 973 C CA . THR B 1 51 ? 7.434 11.312 12.922 1 87.06 51 THR B CA 1
ATOM 974 C C . THR B 1 51 ? 7.121 11.82 14.328 1 87.06 51 THR B C 1
ATOM 976 O O . THR B 1 51 ? 6.809 13 14.508 1 87.06 51 THR B O 1
ATOM 979 N N . ASP B 1 52 ? 7.18 10.852 15.234 1 90.44 52 ASP B N 1
ATOM 980 C CA . ASP B 1 52 ? 6.875 11.172 16.625 1 90.44 52 ASP B CA 1
ATOM 981 C C . ASP B 1 52 ? 5.512 11.852 16.75 1 90.44 52 ASP B C 1
ATOM 983 O O . ASP B 1 52 ? 5.406 12.938 17.312 1 90.44 52 ASP B O 1
ATOM 987 N N . THR B 1 53 ? 4.473 11.242 16.234 1 92 53 THR B N 1
ATOM 988 C CA . THR B 1 53 ? 3.1 11.734 16.234 1 92 53 THR B CA 1
ATOM 989 C C . THR B 1 53 ? 2.139 10.648 16.703 1 92 53 THR B C 1
ATOM 991 O O . THR B 1 53 ? 2.492 9.469 16.719 1 92 53 THR B O 1
ATOM 994 N N . LYS B 1 54 ? 1.073 11.094 17.156 1 94.25 54 LYS B N 1
ATOM 995 C CA . LYS B 1 54 ? 0.005 10.133 17.438 1 94.25 54 LYS B CA 1
ATOM 996 C C . LYS B 1 54 ? -0.79 9.828 16.172 1 94.25 54 LYS B C 1
ATOM 998 O O . LYS B 1 54 ? -0.812 10.625 15.227 1 94.25 54 LYS B O 1
ATOM 1003 N N . GLU B 1 55 ? -1.491 8.695 16.125 1 95 55 GLU B N 1
ATOM 1004 C CA . GLU B 1 55 ? -2.189 8.227 14.938 1 95 55 GLU B CA 1
ATOM 1005 C C . GLU B 1 55 ? -3.193 9.266 14.445 1 95 55 GLU B C 1
ATOM 1007 O O . GLU B 1 55 ? -3.193 9.617 13.266 1 95 55 GLU B O 1
ATOM 1012 N N . LYS B 1 56 ? -4.047 9.758 15.328 1 95 56 LYS B N 1
ATOM 1013 C CA . LYS B 1 56 ? -5.078 10.719 14.93 1 95 56 LYS B CA 1
ATOM 1014 C C . LYS B 1 56 ? -4.457 11.953 14.281 1 95 56 LYS B C 1
ATOM 1016 O O . LYS B 1 56 ? -4.93 12.414 13.242 1 95 56 LYS B O 1
ATOM 1021 N N . ASP B 1 57 ? -3.477 12.5 14.844 1 93.31 57 ASP B N 1
ATOM 1022 C CA . ASP B 1 57 ? -2.805 13.688 14.32 1 93.31 57 ASP B CA 1
ATOM 1023 C C . ASP B 1 57 ? -2.156 13.398 12.969 1 93.31 57 ASP B C 1
ATOM 1025 O O . ASP B 1 57 ? -2.207 14.227 12.055 1 93.31 57 ASP B O 1
ATOM 1029 N N . PHE B 1 58 ? -1.533 12.32 12.898 1 92.06 58 PHE B N 1
ATOM 1030 C CA . PHE B 1 58 ? -0.86 11.93 11.664 1 92.06 58 PHE B CA 1
ATOM 1031 C C . PHE B 1 58 ? -1.858 11.789 10.523 1 92.06 58 PHE B C 1
ATOM 1033 O O . PHE B 1 58 ? -1.638 12.32 9.43 1 92.06 58 PHE B O 1
ATOM 1040 N N . LEU B 1 59 ? -2.947 11.102 10.75 1 93.12 59 LEU B N 1
ATOM 1041 C CA . LEU B 1 59 ? -3.959 10.891 9.719 1 93.12 59 LEU B CA 1
ATOM 1042 C C . LEU B 1 59 ? -4.613 12.211 9.32 1 93.12 59 LEU B C 1
ATOM 1044 O O . LEU B 1 59 ? -4.906 12.43 8.141 1 93.12 59 LEU B O 1
ATOM 1048 N N . ASP B 1 60 ? -4.836 13.039 10.266 1 92.44 60 ASP B N 1
ATOM 1049 C CA . ASP B 1 60 ? -5.367 14.367 9.961 1 92.44 60 ASP B CA 1
ATOM 1050 C C . ASP B 1 60 ? -4.418 15.148 9.047 1 92.44 60 ASP B C 1
ATOM 1052 O O . ASP B 1 60 ? -4.859 15.812 8.109 1 92.44 60 ASP B O 1
ATOM 1056 N N . TYR B 1 61 ? -3.205 15.078 9.438 1 89.62 61 TYR B N 1
ATOM 1057 C CA . TYR B 1 61 ? -2.174 15.727 8.633 1 89.62 61 TYR B CA 1
ATOM 1058 C C . TYR B 1 61 ? -2.195 15.219 7.199 1 89.62 61 TYR B C 1
ATOM 1060 O O . TYR B 1 61 ? -2.145 16.016 6.25 1 89.62 61 TYR B O 1
ATOM 1068 N N . LEU B 1 62 ? -2.201 13.906 7.02 1 89.75 62 LEU B N 1
ATOM 1069 C CA . LEU B 1 62 ? -2.242 13.312 5.684 1 89.75 62 LEU B CA 1
ATOM 1070 C C . LEU B 1 62 ? -3.469 13.797 4.914 1 89.75 62 LEU B C 1
ATOM 1072 O O . LEU B 1 62 ? -3.371 14.148 3.736 1 89.75 62 LEU B O 1
ATOM 1076 N N . GLU B 1 63 ? -4.566 13.82 5.551 1 92.5 63 GLU B N 1
ATOM 1077 C CA . GLU B 1 63 ? -5.82 14.219 4.91 1 92.5 63 GLU B CA 1
ATOM 1078 C C . GLU B 1 63 ? -5.777 15.68 4.48 1 92.5 63 GLU B C 1
ATOM 1080 O O . GLU B 1 63 ? -6.246 16.031 3.395 1 92.5 63 GLU B O 1
ATOM 1085 N N . LYS B 1 64 ? -5.176 16.422 5.27 1 91.12 64 LYS B N 1
ATOM 1086 C CA . LYS B 1 64 ? -5.117 17.859 4.992 1 91.12 64 LYS B CA 1
ATOM 1087 C C . LYS B 1 64 ? -4.109 18.156 3.887 1 91.12 64 LYS B C 1
ATOM 1089 O O . LYS B 1 64 ? -4.25 19.156 3.164 1 91.12 64 LYS B O 1
ATOM 1094 N N . ASN B 1 65 ? -3.219 17.344 3.834 1 86.75 65 ASN B N 1
ATOM 1095 C CA . ASN B 1 65 ? -2.145 17.609 2.889 1 86.75 65 ASN B CA 1
ATOM 1096 C C . ASN B 1 65 ? -2.227 16.703 1.663 1 86.75 65 ASN B C 1
ATOM 1098 O O . ASN B 1 65 ? -1.267 16.609 0.897 1 86.75 65 ASN B O 1
ATOM 1102 N N . SER B 1 66 ? -3.234 15.844 1.57 1 84.69 66 SER B N 1
ATOM 1103 C CA . SER B 1 66 ? -3.393 14.953 0.426 1 84.69 66 SER B CA 1
ATOM 1104 C C . SER B 1 66 ? -4.363 15.531 -0.598 1 84.69 66 SER B C 1
ATOM 1106 O O . SER B 1 66 ? -4.586 14.945 -1.656 1 84.69 66 SER B O 1
ATOM 1108 N N . THR B 1 67 ? -5.125 16.531 -0.153 1 64.69 67 THR B N 1
ATOM 1109 C CA . THR B 1 67 ? -6 17.141 -1.143 1 64.69 67 THR B CA 1
ATOM 1110 C C . THR B 1 67 ? -5.195 17.656 -2.332 1 64.69 67 THR B C 1
ATOM 1112 O O . THR B 1 67 ? -4.051 18.094 -2.174 1 64.69 67 THR B O 1
ATOM 1115 N N . LEU B 1 68 ? -5.555 17.469 -3.566 1 45.5 68 LEU B N 1
ATOM 1116 C CA . LEU B 1 68 ? -5.016 18.25 -4.672 1 45.5 68 LEU B CA 1
ATOM 1117 C C . LEU B 1 68 ? -4.938 19.719 -4.301 1 45.5 68 LEU B C 1
ATOM 1119 O O . LEU B 1 68 ? -5.797 20.234 -3.582 1 45.5 68 LEU B O 1
#

Nearest PDB structures (foldseek):
  4a5u-assembly1_B  TM=5.600E-01  e=7.284E+00  Escherichia coli BL21(DE3)
  4a5u-assembly1_B  TM=5.600E-01  e=7.542E+00  Escherichia coli BL21(DE3)

Solvent-accessible surface area (backbone atoms only — not comparable to full-atom values): 7447 Å² total; per-residue (Å²): 129,90,68,62,68,55,39,62,54,65,70,27,41,42,42,54,51,47,52,52,46,49,18,21,47,52,40,18,73,74,67,68,45,62,68,35,43,52,50,39,52,50,54,50,51,54,50,21,61,77,65,71,45,53,65,72,60,48,52,50,50,34,59,68,63,34,59,131,126,92,62,68,64,54,39,62,53,67,71,28,42,41,41,54,50,48,50,53,47,50,18,20,46,51,40,18,74,73,66,69,46,62,68,35,42,52,49,37,51,50,54,49,50,52,49,20,59,76,66,71,46,53,64,71,61,47,53,50,48,33,58,71,62,34,58,131

Organism: Clostridioides difficile (strain 630) (NCBI:txid272563)

Secondary structure (DSSP, 8-state):
----SSEEEEEE-HHHHHHHHHHHHHHHHHH--HHHHHHHHHHHHHHHHHHT--HHHHHHHHHHTS--/----SSEEEEEE-HHHHHHHHHHHHHHHHHH--HHHHHHHHHHHHHHHHHHT--HHHHHHHHHHTS--